Protein AF-A0A0G9HCM2-F1 (afdb_monomer_lite)

Radius of gyration: 12.69 Å; chains: 1; bounding box: 39×19×30 Å

Sequence (95 aa):
MAATAFAACSTAANAGDICASVAQVAKVAAMKRLEGITAGQALAEVRAVPDPDARAAGAAILWFVYEANRDSHLTPNQVAAQMRADCLSTSTAQQ

Organism: NCBI:txid1440762

Structure (mmCIF, N/CA/C/O backbone):
data_AF-A0A0G9HCM2-F1
#
_entry.id   AF-A0A0G9HCM2-F1
#
loop_
_atom_site.group_PDB
_atom_site.id
_atom_site.type_symbol
_atom_site.label_atom_id
_atom_site.label_alt_id
_atom_site.label_comp_id
_atom_site.label_asym_id
_atom_site.label_entity_id
_atom_site.label_seq_id
_atom_site.pdbx_PDB_ins_code
_atom_site.Cartn_x
_atom_site.Cartn_y
_atom_site.Cartn_z
_atom_site.occupancy
_atom_site.B_iso_or_equiv
_atom_site.auth_seq_id
_atom_site.auth_comp_id
_atom_site.auth_asym_id
_atom_site.auth_atom_id
_atom_site.pdbx_PDB_model_num
ATOM 1 N N . MET A 1 1 ? -4.486 6.360 -13.919 1.00 44.19 1 MET A N 1
ATOM 2 C CA . MET A 1 1 ? -3.659 7.170 -12.994 1.00 44.19 1 MET A CA 1
ATOM 3 C C . MET A 1 1 ? -2.795 6.318 -12.056 1.00 44.19 1 MET A C 1
ATOM 5 O O . MET A 1 1 ? -1.644 6.676 -11.869 1.00 44.19 1 MET A O 1
ATOM 9 N N . ALA A 1 2 ? -3.268 5.180 -11.522 1.00 33.72 2 ALA A N 1
ATOM 10 C CA . ALA A 1 2 ? -2.420 4.268 -10.732 1.00 33.72 2 ALA A CA 1
ATOM 11 C C . ALA A 1 2 ? -1.397 3.483 -11.586 1.00 33.72 2 ALA A C 1
ATOM 13 O O . ALA A 1 2 ? -0.231 3.396 -11.219 1.00 33.72 2 ALA A O 1
ATOM 14 N N . ALA A 1 3 ? -1.796 2.996 -12.768 1.00 37.41 3 ALA A N 1
ATOM 15 C CA . ALA A 1 3 ? -0.923 2.221 -13.663 1.00 37.41 3 ALA A CA 1
ATOM 16 C C . ALA A 1 3 ? 0.343 2.980 -14.122 1.00 37.41 3 ALA A C 1
ATOM 18 O O . ALA A 1 3 ? 1.409 2.392 -14.254 1.00 37.41 3 ALA A O 1
ATOM 19 N N . THR A 1 4 ? 0.247 4.300 -14.299 1.00 44.66 4 THR A N 1
ATOM 20 C CA . THR A 1 4 ? 1.378 5.175 -14.651 1.00 44.66 4 THR A CA 1
ATOM 21 C C . THR A 1 4 ? 2.328 5.435 -13.480 1.00 44.66 4 THR A C 1
ATOM 23 O O . THR A 1 4 ? 3.514 5.637 -13.705 1.00 44.66 4 THR A O 1
ATOM 26 N N . ALA A 1 5 ? 1.837 5.406 -12.236 1.00 43.25 5 ALA A N 1
ATOM 27 C CA . ALA A 1 5 ? 2.680 5.570 -11.048 1.00 43.25 5 ALA A CA 1
ATOM 28 C C . ALA A 1 5 ? 3.522 4.314 -10.769 1.00 43.25 5 ALA A C 1
ATOM 30 O O . ALA A 1 5 ? 4.665 4.418 -10.339 1.00 43.25 5 ALA A O 1
ATOM 31 N N . PHE A 1 6 ? 2.980 3.132 -11.067 1.00 47.78 6 PHE A N 1
ATOM 32 C CA . PHE A 1 6 ? 3.706 1.873 -10.917 1.00 47.78 6 PHE A CA 1
ATOM 33 C C . PHE A 1 6 ? 4.800 1.668 -11.972 1.00 47.78 6 PHE A C 1
ATOM 35 O O . PHE A 1 6 ? 5.891 1.233 -11.622 1.00 47.78 6 PHE A O 1
ATOM 42 N N . ALA A 1 7 ? 4.551 2.042 -13.232 1.00 43.12 7 ALA A N 1
ATOM 43 C CA . ALA A 1 7 ? 5.551 1.950 -14.303 1.00 43.12 7 ALA A CA 1
ATOM 44 C C . ALA A 1 7 ? 6.755 2.898 -14.106 1.00 43.12 7 ALA A C 1
ATOM 46 O O . ALA A 1 7 ? 7.838 2.642 -14.622 1.00 43.12 7 ALA A O 1
ATOM 47 N N . ALA A 1 8 ? 6.594 3.982 -13.339 1.00 45.34 8 ALA A N 1
ATOM 48 C CA . ALA A 1 8 ? 7.703 4.864 -12.965 1.00 45.34 8 ALA A CA 1
ATOM 49 C C . ALA A 1 8 ? 8.642 4.231 -11.914 1.00 45.34 8 ALA A C 1
ATOM 51 O O . ALA A 1 8 ? 9.809 4.610 -11.814 1.00 45.34 8 ALA A O 1
ATOM 52 N N . CYS A 1 9 ? 8.150 3.248 -11.152 1.00 44.56 9 CYS A N 1
ATOM 53 C CA . CYS A 1 9 ? 8.900 2.582 -10.087 1.00 44.56 9 CYS A CA 1
ATOM 54 C C . CYS A 1 9 ? 10.026 1.688 -10.643 1.00 44.56 9 CYS A C 1
ATOM 56 O O . CYS A 1 9 ? 11.093 1.596 -10.045 1.00 44.56 9 CYS A O 1
ATOM 58 N N . SER A 1 10 ? 9.830 1.093 -11.824 1.00 46.62 10 SER A N 1
ATOM 59 C CA . SER A 1 10 ? 10.805 0.219 -12.498 1.00 46.62 10 SER A CA 1
ATOM 60 C C . SER A 1 10 ? 11.988 0.957 -13.144 1.00 46.62 10 SER A C 1
ATOM 62 O O . SER A 1 10 ? 12.935 0.317 -13.589 1.00 46.62 10 SER A O 1
ATOM 64 N N . THR A 1 11 ? 11.959 2.294 -13.199 1.00 47.16 11 THR A N 1
ATOM 65 C CA . THR A 1 11 ? 13.038 3.137 -13.761 1.00 47.16 11 THR A CA 1
ATOM 66 C C . THR A 1 11 ? 13.789 3.965 -12.715 1.00 47.16 11 THR A C 1
ATOM 68 O O . THR A 1 11 ? 14.700 4.716 -13.060 1.00 47.16 11 THR A O 1
ATOM 71 N N . ALA A 1 12 ? 13.404 3.875 -11.441 1.00 50.91 12 ALA A N 1
ATOM 72 C CA . ALA A 1 12 ? 14.000 4.665 -10.373 1.00 50.91 12 ALA A CA 1
ATOM 73 C C . ALA A 1 12 ? 15.394 4.128 -9.998 1.00 50.91 12 ALA A C 1
ATOM 75 O O . ALA A 1 12 ? 15.534 3.018 -9.494 1.00 50.91 12 ALA A O 1
ATOM 76 N N . ALA A 1 13 ? 16.429 4.940 -10.232 1.00 52.50 13 ALA A N 1
ATOM 77 C CA . ALA A 1 13 ? 17.833 4.574 -10.021 1.00 52.50 13 ALA A CA 1
ATOM 78 C C . ALA A 1 13 ? 18.246 4.477 -8.537 1.00 52.50 13 ALA A C 1
ATOM 80 O O . ALA A 1 13 ? 19.311 3.946 -8.239 1.00 52.50 13 ALA A O 1
ATOM 81 N N . ASN A 1 14 ? 17.421 4.980 -7.610 1.00 61.41 14 ASN A N 1
ATOM 82 C CA . ASN A 1 14 ? 17.712 5.017 -6.178 1.00 61.41 14 ASN A CA 1
ATOM 83 C C . ASN A 1 14 ? 16.519 4.514 -5.353 1.00 61.41 14 ASN A C 1
ATOM 85 O O . ASN A 1 14 ? 15.369 4.876 -5.613 1.00 61.41 14 ASN A O 1
ATOM 89 N N . ALA A 1 15 ? 16.806 3.762 -4.285 1.00 63.62 15 ALA A N 1
ATOM 90 C CA . ALA A 1 15 ? 15.802 3.219 -3.361 1.00 63.62 15 ALA A CA 1
ATOM 91 C C . ALA A 1 15 ? 14.844 4.292 -2.794 1.00 63.62 15 ALA A C 1
ATOM 93 O O . ALA A 1 15 ? 13.671 4.018 -2.543 1.00 63.62 15 ALA A O 1
ATOM 94 N N . GLY A 1 16 ? 15.308 5.540 -2.654 1.00 66.31 16 GLY A N 1
ATOM 95 C CA . GLY A 1 16 ? 14.490 6.662 -2.186 1.00 66.31 16 GLY A CA 1
ATOM 96 C C . GLY A 1 16 ? 13.317 7.028 -3.106 1.00 66.31 16 GLY A C 1
ATOM 97 O O . GLY A 1 16 ? 12.239 7.350 -2.601 1.00 66.31 16 GLY A O 1
ATOM 98 N N . ASP A 1 17 ? 13.493 6.943 -4.426 1.00 72.25 17 ASP A N 1
ATOM 99 C CA . ASP A 1 17 ? 12.456 7.273 -5.418 1.00 72.25 17 ASP A CA 1
ATOM 100 C C . ASP A 1 17 ? 11.425 6.142 -5.557 1.00 72.25 17 ASP A C 1
ATOM 102 O O . ASP A 1 17 ? 10.220 6.389 -5.694 1.00 72.25 17 ASP A O 1
ATOM 106 N N . ILE A 1 18 ? 11.883 4.895 -5.414 1.00 72.88 18 ILE A N 1
ATOM 107 C CA . ILE A 1 18 ? 11.026 3.705 -5.320 1.00 72.88 18 ILE A CA 1
ATOM 108 C C . ILE A 1 18 ? 10.122 3.828 -4.089 1.00 72.88 18 ILE A C 1
ATOM 110 O O . ILE A 1 18 ? 8.895 3.785 -4.201 1.00 72.88 18 ILE A O 1
ATOM 114 N N . CYS A 1 19 ? 10.702 4.085 -2.912 1.00 78.94 19 CYS A N 1
ATOM 115 C CA . CYS A 1 19 ? 9.927 4.224 -1.681 1.00 78.94 19 CYS A CA 1
ATOM 116 C C . CYS A 1 19 ? 8.992 5.446 -1.692 1.00 78.94 19 CYS A C 1
ATOM 118 O O . 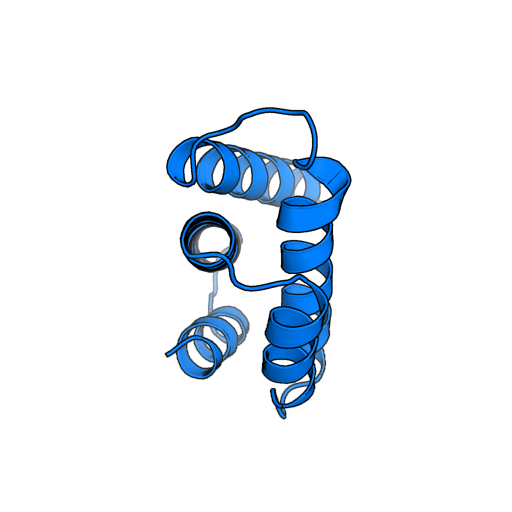CYS A 1 19 ? 7.912 5.399 -1.100 1.00 78.94 19 CYS A O 1
ATOM 120 N N . ALA A 1 20 ? 9.354 6.530 -2.388 1.00 79.81 20 ALA A N 1
ATOM 121 C CA . ALA A 1 20 ? 8.457 7.666 -2.604 1.00 79.81 20 ALA A CA 1
ATOM 122 C C . ALA A 1 20 ? 7.223 7.277 -3.436 1.00 79.81 20 ALA A C 1
ATOM 124 O O . ALA A 1 20 ? 6.099 7.634 -3.081 1.00 79.81 20 ALA A O 1
ATOM 125 N N . SER A 1 21 ? 7.428 6.505 -4.504 1.00 78.56 21 SER A N 1
ATOM 126 C CA . SER A 1 21 ? 6.359 6.038 -5.391 1.00 78.56 21 SER A CA 1
ATOM 127 C C . SER A 1 21 ? 5.410 5.072 -4.674 1.00 78.56 21 SER A C 1
ATOM 129 O O . SER A 1 21 ? 4.190 5.230 -4.747 1.00 78.56 21 SER A O 1
ATOM 131 N N . VAL A 1 22 ? 5.954 4.138 -3.887 1.00 80.31 22 VAL A N 1
ATOM 132 C CA . VAL A 1 22 ? 5.178 3.216 -3.037 1.00 80.31 22 VAL A CA 1
ATOM 133 C C . VAL A 1 22 ? 4.305 3.982 -2.034 1.00 80.31 22 VAL A C 1
ATOM 135 O O . VAL A 1 22 ? 3.107 3.714 -1.913 1.00 80.31 22 VAL A O 1
ATOM 138 N N . ALA A 1 23 ? 4.866 4.995 -1.369 1.00 84.19 23 ALA A N 1
ATOM 139 C CA . ALA A 1 23 ? 4.132 5.846 -0.433 1.00 84.19 23 ALA A CA 1
ATOM 140 C C . ALA A 1 23 ? 2.993 6.629 -1.106 1.00 84.19 23 ALA A C 1
ATOM 142 O O . ALA A 1 23 ? 1.903 6.765 -0.544 1.00 84.19 23 ALA A O 1
ATOM 143 N N . GLN A 1 24 ? 3.217 7.118 -2.329 1.00 82.38 24 GLN A N 1
ATOM 144 C CA . GLN A 1 24 ? 2.204 7.828 -3.107 1.00 82.38 24 GLN A CA 1
ATOM 145 C C . GLN A 1 24 ? 1.004 6.921 -3.412 1.00 82.38 24 GLN A C 1
ATOM 147 O O . GLN A 1 24 ? -0.147 7.322 -3.227 1.00 82.38 24 GLN A O 1
ATOM 152 N N . VAL A 1 25 ? 1.258 5.683 -3.841 1.00 82.00 25 VAL A N 1
ATOM 153 C CA . VAL A 1 25 ? 0.194 4.712 -4.120 1.00 82.00 25 VAL A CA 1
ATOM 154 C C . VAL A 1 25 ? -0.554 4.341 -2.839 1.00 82.00 25 VAL A C 1
ATOM 156 O O . VAL A 1 25 ? -1.785 4.307 -2.845 1.00 82.00 25 VAL A O 1
ATOM 159 N N . ALA A 1 26 ? 0.162 4.135 -1.731 1.00 85.00 26 ALA A N 1
ATOM 160 C CA . ALA A 1 26 ? -0.434 3.874 -0.423 1.00 85.00 26 ALA A CA 1
ATOM 161 C C . ALA A 1 26 ? -1.411 4.979 -0.001 1.00 85.00 26 ALA A C 1
ATOM 163 O O . ALA A 1 26 ? -2.535 4.699 0.421 1.00 85.00 26 ALA A O 1
ATOM 164 N N . LYS A 1 27 ? -1.009 6.243 -0.186 1.00 84.69 27 LYS A N 1
ATOM 165 C CA . LYS A 1 27 ? -1.855 7.411 0.078 1.00 84.69 27 LYS A CA 1
ATOM 166 C C . LYS A 1 27 ? -3.136 7.372 -0.747 1.00 84.69 27 LYS A C 1
ATOM 168 O O . LYS A 1 27 ? -4.219 7.575 -0.207 1.00 84.69 27 LYS A O 1
ATOM 173 N N . VAL A 1 28 ? -3.017 7.117 -2.050 1.00 84.19 28 VAL A N 1
ATOM 174 C CA . VAL A 1 28 ? -4.168 7.054 -2.962 1.00 84.19 28 VAL A CA 1
ATOM 175 C C . VAL A 1 28 ? -5.112 5.923 -2.569 1.00 84.19 28 VAL A C 1
ATOM 177 O O . VAL A 1 28 ? -6.319 6.135 -2.512 1.00 84.19 28 VAL A O 1
ATOM 180 N N . ALA A 1 29 ? -4.581 4.748 -2.235 1.00 85.00 29 ALA A N 1
ATOM 181 C CA . ALA A 1 29 ? -5.383 3.624 -1.768 1.00 85.00 29 ALA A CA 1
ATOM 182 C C . ALA A 1 29 ? -6.122 3.942 -0.455 1.00 85.00 29 ALA A C 1
ATOM 184 O O . ALA A 1 29 ? -7.302 3.617 -0.329 1.00 85.00 29 ALA A O 1
ATOM 185 N N . ALA A 1 30 ? -5.470 4.622 0.493 1.00 85.44 30 ALA A N 1
ATOM 186 C CA . ALA A 1 30 ? -6.102 5.054 1.739 1.00 85.44 30 ALA A CA 1
ATOM 187 C C . ALA A 1 30 ? -7.189 6.119 1.512 1.00 85.44 30 ALA A C 1
ATOM 189 O O . ALA A 1 30 ? -8.241 6.052 2.142 1.00 85.44 30 ALA A O 1
ATOM 190 N N . MET A 1 31 ? -6.986 7.063 0.585 1.00 85.12 31 MET A N 1
ATOM 191 C CA . MET A 1 31 ? -8.033 8.019 0.192 1.00 85.12 31 MET A CA 1
ATOM 192 C C . MET A 1 31 ? -9.233 7.298 -0.431 1.00 85.12 31 MET A C 1
ATOM 194 O O . MET A 1 31 ? -10.358 7.505 0.010 1.00 85.12 31 MET A O 1
ATOM 198 N N . LYS A 1 32 ? -8.993 6.365 -1.361 1.00 84.44 32 LYS A N 1
ATOM 199 C CA . LYS A 1 32 ? -10.047 5.536 -1.967 1.00 84.44 32 LYS A CA 1
ATOM 200 C C . LYS A 1 32 ? -10.834 4.729 -0.927 1.00 84.44 32 LYS A C 1
ATOM 202 O O . LYS A 1 32 ? -12.051 4.607 -1.037 1.00 84.44 32 LYS A O 1
ATOM 207 N N . ARG A 1 33 ? -10.164 4.208 0.107 1.00 83.44 33 ARG A N 1
ATOM 208 C CA . ARG A 1 33 ? -10.828 3.532 1.235 1.00 83.44 33 ARG A CA 1
ATOM 209 C C . ARG A 1 33 ? -11.779 4.479 1.975 1.00 83.44 33 ARG A C 1
ATOM 211 O O . ARG A 1 33 ? -12.889 4.074 2.305 1.00 83.44 33 ARG A O 1
ATOM 218 N N . LEU A 1 34 ? -11.365 5.725 2.224 1.00 83.75 34 LEU A N 1
ATOM 219 C CA . LEU A 1 34 ? -12.213 6.745 2.861 1.00 83.75 34 LEU A CA 1
ATOM 220 C C . LEU A 1 34 ? -13.405 7.154 1.983 1.00 83.75 34 LEU A C 1
ATOM 222 O O . LEU A 1 34 ? -14.464 7.476 2.510 1.00 83.75 34 LEU A O 1
ATOM 226 N N . GLU A 1 35 ? -13.254 7.089 0.661 1.00 85.88 35 GLU A N 1
ATOM 227 C CA . GLU A 1 35 ? -14.335 7.293 -0.315 1.00 85.88 35 GLU A CA 1
ATOM 228 C C . GLU A 1 35 ? -15.308 6.097 -0.404 1.00 85.88 35 GLU A C 1
ATOM 230 O O . GLU A 1 35 ? -16.299 6.159 -1.130 1.00 85.88 35 GLU A O 1
ATOM 235 N N . GLY A 1 36 ? -15.057 5.010 0.336 1.00 84.38 36 GLY A N 1
ATOM 236 C CA . GLY A 1 36 ? -15.924 3.830 0.389 1.00 84.38 36 GLY A CA 1
ATOM 237 C C . GLY A 1 36 ? -15.591 2.741 -0.632 1.00 84.38 36 GLY A C 1
ATOM 238 O O . GLY A 1 36 ? -16.356 1.785 -0.768 1.00 84.38 36 GLY A O 1
ATOM 239 N N . ILE A 1 37 ? -14.455 2.836 -1.333 1.00 85.88 37 ILE A N 1
ATOM 240 C CA . ILE A 1 37 ? -13.985 1.747 -2.194 1.00 85.88 37 ILE A CA 1
ATOM 241 C C . ILE A 1 37 ? -13.588 0.554 -1.325 1.00 85.88 37 ILE A C 1
ATOM 243 O O . ILE A 1 37 ? -12.857 0.673 -0.342 1.00 85.88 37 ILE A O 1
ATOM 247 N N . THR A 1 38 ? -14.082 -0.623 -1.699 1.00 86.12 38 THR A N 1
ATOM 248 C CA . THR A 1 38 ? -13.785 -1.871 -0.990 1.00 86.12 38 THR A CA 1
ATOM 249 C C . THR A 1 38 ? -12.446 -2.461 -1.427 1.00 86.12 38 THR A C 1
ATOM 251 O O . THR A 1 38 ? -12.000 -2.274 -2.563 1.00 86.12 38 THR A O 1
ATOM 254 N N . ALA A 1 39 ? -11.837 -3.272 -0.556 1.00 82.31 39 ALA A N 1
ATOM 255 C CA . ALA A 1 39 ? -10.617 -4.011 -0.883 1.00 82.31 39 ALA A CA 1
ATOM 256 C C . ALA A 1 39 ? -10.770 -4.844 -2.171 1.00 82.31 39 ALA A C 1
ATOM 258 O O . ALA A 1 39 ? -9.852 -4.889 -2.983 1.00 82.31 39 ALA A O 1
ATOM 259 N N . GLY A 1 40 ? -11.948 -5.442 -2.401 1.00 83.12 40 GLY A N 1
ATOM 260 C CA . GLY A 1 40 ? -12.241 -6.224 -3.606 1.00 83.12 40 GLY A CA 1
ATOM 261 C C . GLY A 1 40 ? -12.231 -5.395 -4.896 1.00 83.12 40 GLY A C 1
ATOM 262 O O . GLY A 1 40 ? -11.655 -5.827 -5.894 1.00 83.12 40 GLY A O 1
ATOM 263 N N . GLN A 1 41 ? -12.804 -4.187 -4.873 1.00 84.44 41 GLN A N 1
ATOM 264 C CA . GLN A 1 41 ? -12.766 -3.265 -6.015 1.00 84.44 41 GLN A CA 1
ATOM 265 C C . GLN A 1 41 ? -11.339 -2.786 -6.300 1.00 84.44 41 GLN A C 1
ATOM 267 O O . GLN A 1 41 ? -10.904 -2.778 -7.449 1.00 84.44 41 GLN A O 1
ATOM 272 N N . ALA A 1 42 ? -10.581 -2.454 -5.255 1.00 83.19 42 ALA A N 1
ATOM 273 C CA . ALA A 1 42 ? -9.191 -2.044 -5.405 1.00 83.19 42 ALA A CA 1
ATOM 274 C C . ALA A 1 42 ? -8.299 -3.192 -5.928 1.00 83.19 42 ALA A C 1
ATOM 276 O O . ALA A 1 42 ? -7.455 -2.981 -6.798 1.00 83.19 42 ALA A O 1
ATOM 277 N N . LEU A 1 43 ? -8.530 -4.428 -5.468 1.00 84.56 43 LEU A N 1
ATOM 278 C CA . LEU A 1 43 ? -7.860 -5.631 -5.974 1.00 84.56 43 LEU A CA 1
ATOM 279 C C . LEU A 1 43 ? -8.155 -5.879 -7.455 1.00 84.56 43 LEU A C 1
ATOM 281 O O . LEU A 1 43 ? -7.266 -6.318 -8.182 1.00 84.56 43 LEU A O 1
ATOM 285 N N . ALA A 1 44 ? -9.375 -5.595 -7.917 1.00 86.19 44 ALA A N 1
ATOM 286 C CA . ALA A 1 44 ? -9.715 -5.698 -9.333 1.00 86.19 44 ALA A CA 1
ATOM 287 C C . ALA A 1 44 ? -8.904 -4.704 -10.186 1.00 86.19 44 ALA A C 1
ATOM 289 O O . ALA A 1 44 ? -8.388 -5.093 -11.234 1.00 86.19 44 ALA A O 1
ATOM 290 N N . GLU A 1 45 ? -8.711 -3.466 -9.711 1.00 82.75 45 GLU A N 1
ATOM 291 C CA . GLU A 1 45 ? -7.850 -2.481 -10.386 1.00 82.75 45 GLU A CA 1
ATOM 292 C C . GLU A 1 45 ? -6.386 -2.944 -10.447 1.00 82.75 45 GLU A C 1
ATOM 294 O O . GLU A 1 45 ? -5.744 -2.820 -11.488 1.00 82.75 45 GLU A O 1
ATOM 299 N N . VAL A 1 46 ? -5.859 -3.525 -9.364 1.00 82.44 46 VAL A N 1
ATOM 300 C CA . VAL A 1 46 ? -4.485 -4.058 -9.329 1.00 82.44 46 VAL A CA 1
ATOM 301 C C . VAL A 1 46 ? -4.322 -5.274 -10.243 1.00 82.44 46 VAL A C 1
ATOM 303 O O . VAL A 1 46 ? -3.306 -5.404 -10.921 1.00 82.44 46 VAL A O 1
ATOM 306 N N . ARG A 1 47 ? -5.327 -6.153 -10.329 1.00 84.12 47 ARG A N 1
ATOM 307 C CA . ARG A 1 47 ? -5.307 -7.305 -11.248 1.00 84.12 47 ARG A CA 1
ATOM 308 C C . ARG A 1 47 ? -5.284 -6.899 -12.720 1.00 84.12 47 ARG A C 1
ATOM 310 O O . ARG A 1 47 ? -4.774 -7.666 -13.529 1.00 84.12 47 ARG A O 1
ATOM 317 N N . ALA A 1 48 ? -5.815 -5.723 -13.051 1.00 84.88 48 ALA A N 1
ATOM 318 C CA . ALA A 1 48 ? -5.788 -5.171 -14.402 1.00 84.88 48 ALA A CA 1
ATOM 319 C C . ALA A 1 48 ? -4.427 -4.559 -14.786 1.00 84.88 48 ALA A C 1
ATOM 321 O O . ALA A 1 48 ? -4.235 -4.189 -15.944 1.00 84.88 48 ALA A O 1
ATOM 322 N N . VAL A 1 49 ? -3.479 -4.443 -13.847 1.00 81.75 49 VAL A N 1
ATOM 323 C CA . VAL A 1 49 ? -2.121 -3.973 -14.140 1.00 81.75 49 VAL A CA 1
ATOM 324 C C . VAL A 1 49 ? -1.379 -5.057 -14.939 1.00 81.75 49 VAL A C 1
ATOM 326 O O . VAL A 1 49 ? -1.235 -6.179 -14.446 1.00 81.75 49 VAL A O 1
ATOM 329 N N . PRO A 1 50 ? -0.914 -4.754 -16.168 1.00 75.19 50 PRO A N 1
ATOM 330 C CA . PRO A 1 50 ? -0.281 -5.745 -17.039 1.00 75.19 50 PRO A CA 1
ATOM 331 C C . PRO A 1 50 ? 1.100 -6.172 -16.531 1.00 75.19 50 PRO A C 1
ATOM 333 O O . PRO A 1 50 ? 1.496 -7.323 -16.704 1.00 75.19 50 PRO A O 1
ATOM 336 N N . ASP A 1 51 ? 1.810 -5.258 -15.874 1.00 81.12 51 ASP A N 1
ATOM 337 C CA . ASP A 1 51 ? 3.137 -5.509 -15.332 1.00 81.12 51 ASP A CA 1
ATOM 338 C C . ASP A 1 51 ? 3.061 -6.380 -14.054 1.00 81.12 51 ASP A C 1
ATOM 340 O O . ASP A 1 51 ? 2.312 -6.055 -13.122 1.00 81.12 51 ASP A O 1
ATOM 344 N N . PRO A 1 52 ? 3.755 -7.534 -14.009 1.00 75.44 52 PRO A N 1
ATOM 345 C CA . PRO A 1 52 ? 3.670 -8.467 -12.889 1.00 75.44 52 PRO A CA 1
ATOM 346 C C . PRO A 1 52 ? 4.255 -7.902 -11.590 1.00 75.44 52 PRO A C 1
ATOM 348 O O . PRO A 1 52 ? 3.659 -8.124 -10.534 1.00 75.44 52 PRO A O 1
ATOM 351 N N . ASP A 1 53 ? 5.346 -7.139 -11.658 1.00 76.06 53 ASP A N 1
ATOM 352 C CA . ASP A 1 53 ? 6.013 -6.579 -10.479 1.00 76.06 53 ASP A CA 1
ATOM 353 C C . ASP A 1 53 ? 5.186 -5.445 -9.865 1.00 76.06 53 ASP A C 1
ATOM 355 O O . ASP A 1 53 ? 4.907 -5.429 -8.665 1.00 76.06 53 ASP A O 1
ATOM 359 N N . ALA A 1 54 ? 4.676 -4.546 -10.703 1.00 71.75 54 ALA A N 1
ATOM 360 C CA . ALA A 1 54 ? 3.732 -3.504 -10.332 1.00 71.75 54 ALA A CA 1
ATOM 361 C C . ALA A 1 54 ? 2.461 -4.070 -9.694 1.00 71.75 54 ALA A C 1
ATOM 363 O O . ALA A 1 54 ? 1.943 -3.527 -8.717 1.00 71.75 54 ALA A O 1
ATOM 364 N N . ARG A 1 55 ? 1.944 -5.173 -10.238 1.00 82.12 55 ARG A N 1
ATOM 365 C CA . ARG A 1 55 ? 0.767 -5.858 -9.701 1.00 82.12 55 ARG A CA 1
ATOM 366 C C . ARG A 1 55 ? 1.048 -6.477 -8.333 1.00 82.12 55 ARG A C 1
ATOM 368 O O . ARG A 1 55 ? 0.216 -6.335 -7.437 1.00 82.12 55 ARG A O 1
ATOM 375 N N . ALA A 1 56 ? 2.204 -7.115 -8.146 1.00 79.44 56 ALA A N 1
ATOM 376 C CA . ALA A 1 56 ? 2.617 -7.650 -6.849 1.00 79.44 56 ALA A CA 1
ATOM 377 C C . ALA A 1 56 ? 2.788 -6.531 -5.807 1.00 79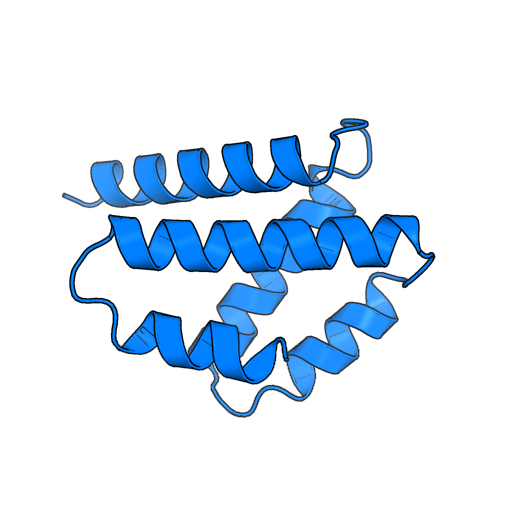.44 56 AL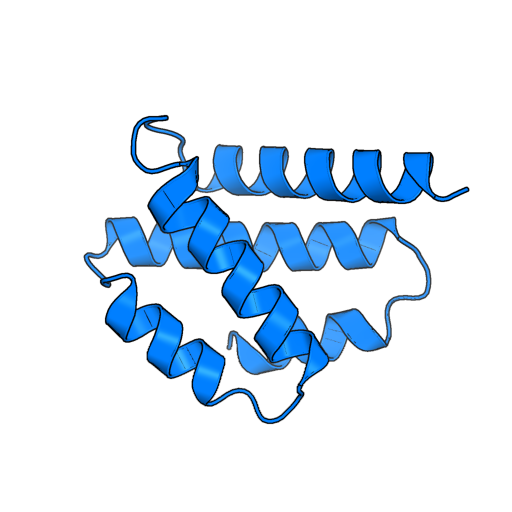A A C 1
ATOM 379 O O . ALA A 1 56 ? 2.228 -6.611 -4.712 1.00 79.44 56 ALA A O 1
ATOM 380 N N . ALA A 1 57 ? 3.466 -5.442 -6.178 1.00 77.31 57 ALA A N 1
ATOM 381 C CA . ALA A 1 57 ? 3.628 -4.267 -5.330 1.00 77.31 57 ALA A CA 1
ATOM 382 C C . ALA A 1 57 ? 2.274 -3.629 -4.966 1.00 77.31 57 ALA A C 1
ATOM 384 O O . ALA A 1 57 ? 2.027 -3.303 -3.805 1.00 77.31 57 ALA A O 1
ATOM 385 N N . GLY A 1 58 ? 1.352 -3.509 -5.926 1.00 80.88 58 GLY A N 1
ATOM 386 C CA . GLY A 1 58 ? 0.001 -3.006 -5.678 1.00 80.88 58 GLY A CA 1
ATOM 387 C C . GLY A 1 58 ? -0.818 -3.883 -4.741 1.00 80.88 58 GLY A C 1
ATOM 388 O O . GLY A 1 58 ? -1.520 -3.354 -3.879 1.00 80.88 58 GLY A O 1
ATOM 389 N N . ALA A 1 59 ? -0.695 -5.205 -4.846 1.00 84.88 59 ALA A N 1
ATOM 390 C CA . ALA A 1 59 ? -1.373 -6.127 -3.942 1.00 84.88 59 ALA A CA 1
ATOM 391 C C . ALA A 1 59 ? -0.845 -5.995 -2.504 1.00 84.88 59 ALA A C 1
ATOM 393 O O . ALA A 1 59 ? -1.642 -5.923 -1.569 1.00 84.88 59 ALA A O 1
ATOM 394 N N . ALA A 1 60 ? 0.476 -5.883 -2.331 1.00 84.06 60 ALA A N 1
ATOM 395 C CA . ALA A 1 60 ? 1.099 -5.676 -1.024 1.00 84.06 60 ALA A CA 1
ATOM 396 C C . ALA A 1 60 ? 0.664 -4.347 -0.377 1.00 84.06 60 ALA A C 1
ATOM 398 O O . ALA A 1 60 ? 0.289 -4.311 0.795 1.00 84.06 60 ALA A O 1
ATOM 399 N N . ILE A 1 61 ? 0.631 -3.262 -1.160 1.00 84.56 61 ILE A N 1
ATOM 400 C CA . ILE A 1 61 ? 0.173 -1.946 -0.694 1.00 84.56 61 ILE A CA 1
ATOM 401 C C . ILE A 1 61 ? -1.294 -1.994 -0.255 1.00 84.56 61 ILE A C 1
ATOM 403 O O . ILE A 1 61 ? -1.644 -1.449 0.792 1.00 84.56 61 ILE A O 1
ATOM 407 N N . LEU A 1 62 ? -2.160 -2.652 -1.031 1.00 85.94 62 LEU A N 1
ATOM 408 C CA . LEU A 1 62 ? -3.568 -2.798 -0.667 1.00 85.94 62 LEU A CA 1
ATOM 409 C C . LEU A 1 62 ? -3.747 -3.598 0.617 1.00 85.94 62 LEU A C 1
ATOM 411 O O . LEU A 1 62 ? -4.521 -3.179 1.476 1.00 85.94 62 LEU A O 1
ATOM 415 N N . TRP A 1 63 ? -3.016 -4.699 0.774 1.00 84.81 63 TRP A N 1
ATOM 416 C CA . TRP A 1 63 ? -3.045 -5.478 2.005 1.00 84.81 63 TRP A CA 1
ATOM 417 C C . TRP A 1 63 ? -2.656 -4.619 3.217 1.00 84.81 63 TRP A C 1
ATOM 419 O O . TRP A 1 63 ? -3.364 -4.588 4.219 1.00 84.81 63 TRP A O 1
ATOM 429 N N . PHE A 1 64 ? -1.606 -3.805 3.107 1.00 83.56 64 PHE A N 1
ATOM 430 C CA . PHE A 1 64 ? -1.230 -2.898 4.192 1.00 83.56 64 PHE A CA 1
ATOM 431 C C . PHE A 1 64 ? -2.319 -1.852 4.502 1.00 83.56 64 PHE A C 1
ATOM 433 O O . PHE A 1 64 ? -2.604 -1.558 5.661 1.00 83.56 64 PHE A O 1
ATOM 440 N N . VAL A 1 65 ? -2.964 -1.278 3.484 1.00 84.75 65 VAL A N 1
ATOM 441 C CA . VAL A 1 65 ? -3.981 -0.222 3.658 1.00 84.75 65 VAL A CA 1
ATOM 442 C C . VAL A 1 65 ? -5.298 -0.753 4.237 1.00 84.75 65 VAL A C 1
ATOM 444 O O . VAL A 1 65 ? -5.930 -0.074 5.052 1.00 84.75 65 VAL A O 1
ATOM 447 N N . TYR A 1 66 ? -5.741 -1.931 3.798 1.00 82.62 66 TYR A N 1
ATOM 448 C CA . TYR A 1 66 ? -7.050 -2.488 4.154 1.00 82.62 66 TYR A CA 1
ATOM 449 C C . TYR A 1 66 ? -6.996 -3.494 5.304 1.00 82.62 66 TYR A C 1
ATOM 451 O O . TYR A 1 66 ? -7.977 -3.602 6.036 1.00 82.62 66 TYR A O 1
ATOM 459 N N . GLU A 1 67 ? -5.878 -4.199 5.469 1.00 81.06 67 GLU A N 1
ATOM 460 C CA . GLU A 1 67 ? -5.687 -5.232 6.489 1.00 81.06 67 GLU A CA 1
ATOM 461 C C . GLU A 1 67 ? -4.839 -4.686 7.645 1.00 81.06 67 GLU A C 1
ATOM 463 O O . GLU A 1 67 ? -5.352 -4.513 8.748 1.00 81.06 67 GLU A O 1
ATOM 468 N N . ALA A 1 68 ? -3.577 -4.315 7.394 1.00 75.56 68 ALA A N 1
ATOM 469 C CA . ALA A 1 68 ? -2.659 -3.892 8.461 1.00 75.56 68 ALA A CA 1
ATOM 470 C C . ALA A 1 68 ? -3.060 -2.554 9.112 1.00 75.56 68 ALA A C 1
ATOM 472 O O . ALA A 1 68 ? -2.871 -2.358 10.308 1.00 75.56 68 ALA A O 1
ATOM 473 N N . ASN A 1 69 ? -3.663 -1.643 8.343 1.00 73.50 69 ASN A N 1
ATOM 474 C CA . ASN A 1 69 ? -4.194 -0.366 8.832 1.00 73.50 69 ASN A CA 1
ATOM 475 C C . ASN 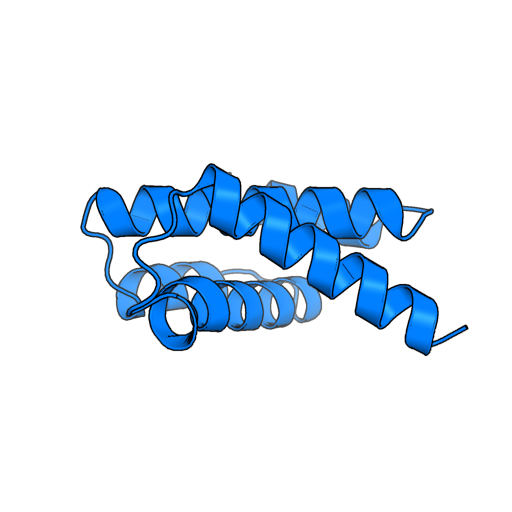A 1 69 ? -5.700 -0.385 9.071 1.00 73.50 69 ASN A C 1
ATOM 477 O O . ASN A 1 69 ? -6.3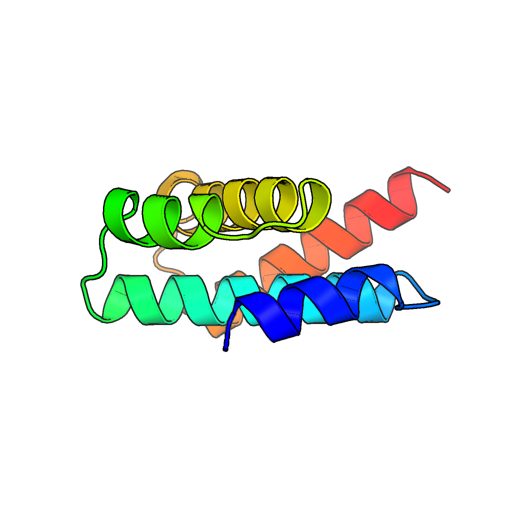35 0.675 9.127 1.00 73.50 69 ASN A O 1
ATOM 481 N N . ARG A 1 70 ? -6.319 -1.565 9.155 1.00 69.25 70 ARG A N 1
ATOM 482 C CA . ARG A 1 70 ? -7.759 -1.652 9.386 1.00 69.25 70 ARG A CA 1
ATOM 483 C C . ARG A 1 70 ? -8.161 -0.942 10.680 1.00 69.25 70 ARG A C 1
ATOM 485 O O . ARG A 1 70 ? -9.096 -0.142 10.627 1.00 69.25 70 ARG A O 1
ATOM 492 N N . ASP A 1 71 ? -7.389 -1.164 11.744 1.00 69.81 71 ASP A N 1
ATOM 493 C CA . ASP A 1 71 ? -7.671 -0.717 13.116 1.00 69.81 71 ASP A CA 1
ATOM 494 C C . ASP A 1 71 ? -6.844 0.502 13.564 1.00 69.81 71 ASP A C 1
ATOM 496 O O . ASP A 1 71 ? -7.141 1.132 14.574 1.00 69.81 71 ASP A O 1
ATOM 500 N N . SER A 1 72 ? -5.821 0.886 12.799 1.00 67.75 72 SER A N 1
ATOM 501 C CA . SER A 1 72 ? -4.849 1.913 13.204 1.00 67.75 72 SER A CA 1
ATOM 502 C C . SER A 1 72 ? -5.365 3.360 13.097 1.00 67.75 72 SER A C 1
ATOM 504 O O . SER A 1 72 ? -4.634 4.284 13.440 1.00 67.75 72 SER A O 1
ATOM 506 N N . HIS A 1 73 ? -6.593 3.582 12.596 1.00 74.38 73 HIS A N 1
ATOM 507 C CA . HIS A 1 73 ? -7.215 4.903 12.355 1.00 74.38 73 HIS A CA 1
ATOM 508 C C . HIS A 1 73 ? -6.304 5.939 11.658 1.00 74.38 73 HIS A C 1
ATOM 510 O O . HIS A 1 73 ? -6.528 7.148 11.755 1.00 74.38 73 HIS A O 1
ATOM 516 N N . LEU A 1 74 ? -5.273 5.481 10.943 1.00 80.44 74 LEU A N 1
ATOM 517 C CA . LEU A 1 74 ? -4.271 6.357 10.354 1.00 80.44 74 LEU A CA 1
ATOM 518 C C . LEU A 1 74 ? -4.872 7.170 9.210 1.00 80.44 74 LEU A C 1
ATOM 520 O O . LEU A 1 74 ? -5.606 6.664 8.359 1.00 80.44 74 LEU A O 1
ATOM 524 N N . THR A 1 75 ? -4.492 8.441 9.154 1.00 86.75 75 THR A N 1
ATOM 525 C CA . THR A 1 75 ? -4.794 9.301 8.009 1.00 86.75 75 THR A CA 1
ATOM 526 C C . THR A 1 75 ? -4.019 8.832 6.769 1.00 86.75 75 THR A C 1
ATOM 528 O O . THR A 1 75 ? -2.933 8.259 6.896 1.00 86.75 75 THR A O 1
ATOM 531 N N . PRO A 1 76 ? -4.486 9.135 5.543 1.00 84.00 76 PRO A N 1
ATOM 532 C CA . PRO A 1 76 ? -3.782 8.745 4.318 1.00 84.00 76 PRO A CA 1
ATOM 533 C C . PRO A 1 76 ? -2.324 9.223 4.254 1.00 84.00 76 PRO A C 1
ATOM 535 O O . PRO A 1 76 ? -1.469 8.541 3.695 1.00 84.00 76 PRO A O 1
ATOM 538 N N . ASN A 1 77 ? -2.021 10.381 4.853 1.00 86.88 77 ASN A N 1
ATOM 539 C CA . ASN A 1 77 ? -0.652 10.893 4.943 1.00 86.88 77 ASN A CA 1
ATOM 540 C C . ASN A 1 77 ? 0.215 10.069 5.908 1.00 86.88 77 ASN A C 1
ATOM 542 O O . ASN A 1 77 ? 1.386 9.844 5.618 1.00 86.88 77 ASN A O 1
ATOM 546 N N . GLN A 1 78 ? -0.347 9.600 7.026 1.00 87.69 78 GLN A N 1
ATOM 547 C CA . GLN A 1 78 ? 0.364 8.732 7.971 1.00 87.69 78 GLN A CA 1
ATOM 548 C C . GLN A 1 78 ? 0.629 7.352 7.369 1.00 87.69 78 GLN A C 1
ATOM 550 O O . GLN A 1 78 ? 1.747 6.861 7.467 1.00 87.69 78 GLN A O 1
ATOM 555 N N . VAL A 1 79 ? -0.350 6.777 6.665 1.00 86.12 79 VAL A N 1
ATOM 556 C CA . VAL A 1 79 ? -0.179 5.512 5.930 1.00 86.12 79 VAL A CA 1
ATOM 557 C C . VAL A 1 79 ? 0.957 5.624 4.909 1.00 86.12 79 VAL A C 1
ATOM 559 O O . VAL A 1 79 ? 1.807 4.742 4.823 1.00 86.12 79 VAL A O 1
ATOM 562 N N . ALA A 1 80 ? 1.014 6.732 4.166 1.00 86.50 80 ALA A N 1
ATOM 563 C CA . ALA A 1 80 ? 2.085 6.990 3.208 1.00 86.50 80 ALA A CA 1
ATOM 564 C C . ALA A 1 80 ? 3.458 7.121 3.882 1.00 86.50 80 ALA A C 1
ATOM 566 O O . ALA A 1 80 ? 4.435 6.541 3.411 1.00 86.50 80 ALA A O 1
ATOM 567 N N . ALA A 1 81 ? 3.535 7.868 4.988 1.00 85.94 81 ALA A N 1
ATOM 568 C CA . ALA A 1 81 ? 4.771 8.048 5.741 1.00 85.94 81 ALA A CA 1
ATOM 569 C C . ALA A 1 81 ? 5.284 6.721 6.315 1.00 85.94 81 ALA A C 1
ATOM 571 O O . ALA A 1 81 ? 6.475 6.436 6.213 1.00 85.94 81 ALA A O 1
ATOM 572 N N . GLN A 1 82 ? 4.384 5.894 6.849 1.00 86.00 82 GLN A N 1
ATOM 573 C CA . GLN A 1 82 ? 4.735 4.594 7.407 1.00 86.00 82 GLN A CA 1
ATOM 574 C C . GLN A 1 82 ? 5.206 3.624 6.324 1.00 86.00 82 GLN A C 1
ATOM 576 O O . GLN A 1 82 ? 6.294 3.076 6.437 1.00 86.00 82 GLN A O 1
ATOM 581 N N . MET A 1 83 ? 4.476 3.519 5.211 1.00 83.75 83 MET A N 1
ATOM 582 C CA . MET A 1 83 ? 4.886 2.672 4.088 1.00 83.75 83 MET A CA 1
ATOM 583 C C . MET A 1 83 ? 6.240 3.110 3.498 1.00 83.75 83 MET A C 1
ATOM 585 O O . MET A 1 83 ? 7.052 2.277 3.097 1.00 83.75 83 MET A O 1
ATOM 589 N N . ARG A 1 84 ? 6.517 4.424 3.463 1.00 84.38 84 ARG A N 1
ATOM 590 C CA . ARG A 1 84 ? 7.830 4.948 3.060 1.00 84.38 84 ARG A CA 1
ATOM 591 C C . ARG A 1 84 ? 8.924 4.514 4.033 1.00 84.38 84 ARG A C 1
ATOM 593 O O . ARG A 1 84 ? 9.992 4.112 3.583 1.00 84.38 84 ARG A O 1
ATOM 600 N N . ALA A 1 85 ? 8.672 4.628 5.336 1.00 82.62 85 ALA A N 1
ATOM 601 C CA . ALA A 1 85 ? 9.618 4.242 6.375 1.00 82.62 85 ALA A CA 1
ATOM 602 C C . ALA A 1 85 ? 9.908 2.733 6.342 1.00 82.62 85 ALA A C 1
ATOM 604 O O . ALA A 1 85 ? 11.074 2.351 6.355 1.00 82.62 85 ALA A O 1
ATOM 605 N N . ASP A 1 86 ? 8.878 1.898 6.191 1.00 81.56 86 ASP A N 1
ATOM 606 C CA . ASP A 1 86 ? 9.000 0.438 6.093 1.00 81.56 86 ASP A CA 1
ATOM 607 C C . ASP A 1 86 ? 9.779 0.019 4.837 1.00 81.56 86 ASP A C 1
ATOM 609 O O . ASP A 1 86 ? 10.670 -0.831 4.898 1.00 81.56 86 ASP A O 1
ATOM 613 N N . CYS A 1 87 ? 9.510 0.668 3.700 1.00 79.56 87 CYS A N 1
ATOM 614 C CA . CYS A 1 87 ? 10.267 0.466 2.464 1.00 79.56 87 CYS A CA 1
ATOM 615 C C . CYS A 1 87 ? 11.751 0.830 2.640 1.00 79.56 87 CYS A C 1
ATOM 617 O O . CYS A 1 87 ? 12.632 0.045 2.284 1.00 79.56 87 CYS A O 1
ATOM 619 N N . LEU A 1 88 ? 12.040 1.989 3.243 1.00 77.25 88 LEU A N 1
ATOM 620 C CA . LEU A 1 88 ? 13.414 2.429 3.495 1.00 77.25 88 LEU A CA 1
ATOM 621 C C . LEU A 1 88 ? 14.138 1.503 4.482 1.00 77.25 88 LEU A C 1
ATOM 623 O O . LEU A 1 88 ? 15.286 1.137 4.232 1.00 77.25 88 LEU A O 1
ATOM 627 N N . SER A 1 89 ? 13.465 1.078 5.552 1.00 75.00 89 SER A N 1
ATOM 628 C CA . SER A 1 89 ? 13.986 0.126 6.541 1.00 75.00 89 SER A CA 1
ATOM 629 C C . SER A 1 89 ? 14.315 -1.229 5.914 1.00 75.00 89 SER A C 1
ATOM 631 O O . SER A 1 89 ? 15.387 -1.779 6.155 1.00 75.00 89 SER A O 1
ATOM 633 N N . THR A 1 90 ? 13.433 -1.743 5.059 1.00 66.50 90 THR A N 1
ATOM 634 C CA . THR A 1 90 ? 13.656 -3.015 4.361 1.00 66.50 90 THR A CA 1
ATOM 635 C C . THR A 1 90 ? 14.817 -2.896 3.371 1.00 66.50 90 THR A C 1
ATOM 637 O O . THR A 1 90 ? 15.657 -3.787 3.293 1.00 66.50 90 THR A O 1
ATOM 640 N N . SER A 1 91 ? 14.926 -1.761 2.668 1.00 59.97 91 SER A N 1
ATOM 641 C CA . SER A 1 91 ? 16.018 -1.513 1.717 1.00 59.97 91 SER A CA 1
ATOM 642 C C . SER A 1 91 ? 17.396 -1.377 2.376 1.00 59.97 91 SER A C 1
ATOM 644 O O . SER A 1 91 ? 18.398 -1.703 1.749 1.00 59.97 91 SER A O 1
ATOM 646 N N . THR A 1 92 ? 17.458 -0.931 3.636 1.00 56.00 92 THR A N 1
ATOM 647 C CA . THR A 1 92 ? 18.708 -0.853 4.416 1.00 56.00 92 THR A CA 1
ATOM 648 C C . THR A 1 92 ? 19.084 -2.188 5.049 1.00 56.00 92 THR A C 1
ATOM 650 O O . THR A 1 92 ? 20.265 -2.449 5.229 1.00 56.00 92 THR A O 1
ATOM 653 N N . ALA A 1 93 ? 18.111 -3.055 5.339 1.00 50.56 93 ALA A N 1
ATOM 654 C CA . ALA A 1 93 ? 18.361 -4.408 5.836 1.00 50.56 93 ALA A CA 1
ATOM 655 C C . ALA A 1 93 ? 18.888 -5.380 4.758 1.00 50.56 93 ALA A C 1
ATOM 657 O O . ALA A 1 93 ? 19.366 -6.459 5.098 1.00 50.56 93 ALA A O 1
ATOM 658 N N . GLN A 1 94 ? 18.785 -5.022 3.471 1.00 47.59 94 GLN A N 1
ATOM 659 C CA . GLN A 1 94 ? 19.290 -5.818 2.344 1.00 47.59 94 GLN A CA 1
ATOM 660 C C . GLN A 1 94 ? 20.658 -5.355 1.798 1.00 47.59 94 GLN A C 1
ATOM 662 O O . GLN A 1 94 ? 21.101 -5.917 0.795 1.00 47.59 94 GLN A O 1
ATOM 667 N N . GLN A 1 95 ? 21.315 -4.359 2.415 1.00 44.56 95 GLN A N 1
ATOM 668 C CA . GLN A 1 95 ? 22.662 -3.893 2.035 1.00 44.56 95 GLN A CA 1
ATOM 669 C C . GLN A 1 95 ? 23.758 -4.459 2.935 1.00 44.56 95 GLN A C 1
ATOM 671 O O . GLN A 1 95 ? 23.538 -4.529 4.1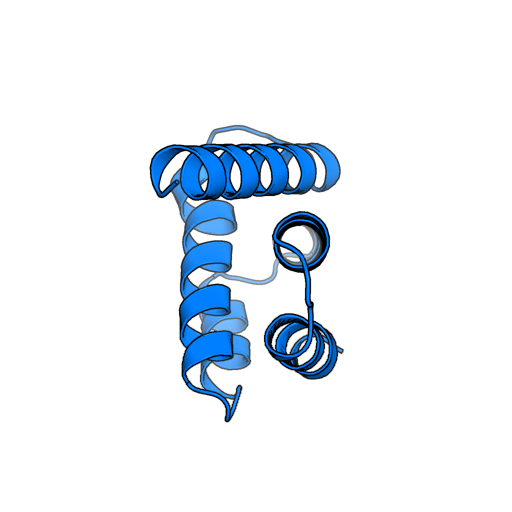64 1.00 44.56 95 GLN A O 1
#

Foldseek 3Di:
DLLVLLVVLVVDPDLLSNLLSLLVLLLVLLVVVVVVDDLVNQLVVLVPRPDPVSSVSSNVSSCCNCPVCVPVPDHSNRSSVVSSVVSVVVVVVVD

Secondary structure (DSSP, 8-state):
-HHHHHHTGGG-SSHHHHHHHHHHHHHHHHHHHHTT--HHHHHHHHHT-SSHHHHHHHHHHHHIIIIITSSS---HHHHHHHHHHHHHHHHHHT-

pLDDT: mean 74.24, std 14.6, range [33.72, 87.69]